Protein AF-A0A733XXQ6-F1 (afdb_monomer_lite)

Secondary structure (DSSP, 8-state):
-HHHHHHHHHHHHTTPPP-SSHHHHHHHHT--HHHHHHHHH--GGGEEEEEEE-TTSSEEEEEEEPHHHHHHHHHHHHHTGGGSPPPTT--SS-TT--S---

Foldseek 3Di:
DVVVVVVQVVCVVLVAQDDPDLVSLCVQLVHDSVVVVCCVPCVPVQWDWDWDADPVGDTDTDTHGHPVVVSSVVSCCVRPVLSDDDDPPDQPPNPPHDNDDD

InterPro domains:
  IPR000123 RNA-directed DNA polymerase (reverse transcriptase), msDNA [PR00866] (47-60)
  IPR000123 RNA-directed DNA polymerase (reverse transcriptase), msDNA [PR00866] (61-73)
  IPR000123 RNA-di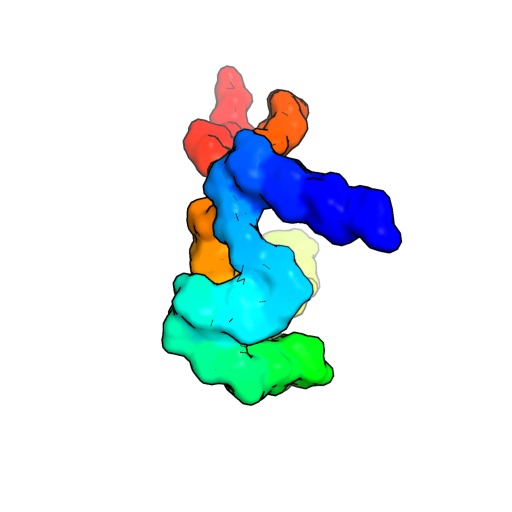rected DNA polymerase (reverse transcriptase), msDNA [PR00866] (92-102)

Structure (mmCIF, N/CA/C/O backbone):
data_AF-A0A733XXQ6-F1
#
_entry.id   AF-A0A733XXQ6-F1
#
loop_
_atom_site.group_PDB
_atom_site.id
_atom_site.type_symbol
_atom_site.label_atom_id
_atom_site.label_alt_id
_atom_site.label_comp_id
_atom_site.label_asym_id
_atom_site.label_entity_id
_atom_site.label_seq_id
_atom_site.pdbx_PDB_ins_code
_atom_site.Cartn_x
_atom_site.Cartn_y
_atom_site.Cartn_z
_atom_site.occupancy
_atom_site.B_iso_or_equiv
_atom_site.auth_seq_id
_atom_site.auth_comp_id
_atom_site.auth_asym_id
_atom_site.auth_atom_id
_atom_site.pdbx_PDB_model_num
ATOM 1 N N . MET A 1 1 ? -9.365 16.760 20.069 1.00 49.31 1 MET A N 1
ATOM 2 C CA . MET A 1 1 ? -10.567 15.893 20.045 1.00 49.31 1 MET A CA 1
ATOM 3 C C . MET A 1 1 ? -11.323 15.945 18.709 1.00 49.31 1 MET A C 1
ATOM 5 O O . MET A 1 1 ? -11.625 14.885 18.186 1.00 49.31 1 MET A O 1
ATOM 9 N N . ALA A 1 2 ? -11.537 17.113 18.084 1.00 58.84 2 ALA A N 1
ATOM 10 C CA . ALA A 1 2 ? -12.307 17.228 16.828 1.00 58.84 2 ALA A CA 1
ATOM 11 C C . ALA A 1 2 ? -11.716 16.526 15.576 1.00 58.84 2 ALA A C 1
ATOM 13 O O . ALA A 1 2 ? -12.462 16.012 14.752 1.00 58.84 2 ALA A O 1
ATOM 14 N N . LYS A 1 3 ? -10.382 16.449 15.420 1.00 60.44 3 LYS A N 1
ATOM 15 C CA . LYS A 1 3 ? -9.762 15.773 14.253 1.00 60.44 3 LYS A CA 1
ATOM 16 C C . LYS A 1 3 ? -9.983 14.250 14.232 1.00 60.44 3 LYS A C 1
ATOM 18 O O . LYS A 1 3 ? -10.081 13.659 13.161 1.00 60.44 3 LYS A O 1
ATOM 23 N N . TYR A 1 4 ? -10.068 13.621 15.406 1.00 62.50 4 TYR A N 1
ATOM 24 C CA . TYR A 1 4 ? -10.233 12.168 15.543 1.00 62.50 4 TYR A CA 1
ATOM 25 C C . TYR A 1 4 ? -11.656 11.713 15.201 1.00 62.50 4 TYR A C 1
ATOM 27 O O . TYR A 1 4 ? -11.837 10.732 14.482 1.00 62.50 4 TYR A O 1
ATOM 35 N N . SER A 1 5 ? -12.672 12.460 15.646 1.00 70.38 5 SER A N 1
ATOM 36 C CA . SER A 1 5 ? -14.066 12.175 15.290 1.00 70.38 5 SER A CA 1
ATOM 37 C C . SER A 1 5 ? -14.309 12.325 13.787 1.00 70.38 5 SER A C 1
ATOM 39 O O . SER A 1 5 ? -15.020 11.512 13.198 1.00 70.38 5 SER A O 1
ATOM 41 N N . GLN A 1 6 ? -13.663 13.306 13.151 1.00 75.62 6 GLN A N 1
ATOM 42 C CA . GLN A 1 6 ? -13.776 13.527 11.712 1.00 75.62 6 GLN A CA 1
ATOM 43 C C . GLN A 1 6 ? -13.179 12.373 10.891 1.00 75.62 6 GLN A C 1
ATOM 45 O O . GLN A 1 6 ? -13.796 11.950 9.917 1.00 75.62 6 GLN A O 1
ATOM 50 N N . SER A 1 7 ? -12.027 11.810 11.285 1.00 84.50 7 SER A N 1
ATOM 51 C CA . SER A 1 7 ? -11.421 10.684 10.550 1.00 84.50 7 SER A CA 1
ATOM 52 C C . SER A 1 7 ? -12.287 9.420 10.623 1.00 84.50 7 SER A C 1
ATOM 54 O O . SER A 1 7 ? -12.515 8.769 9.603 1.00 84.50 7 SER A O 1
ATOM 56 N N . LEU A 1 8 ? -12.828 9.113 11.808 1.00 90.12 8 LEU A N 1
ATOM 57 C CA . LEU A 1 8 ? -13.741 7.990 12.028 1.00 90.12 8 LEU A CA 1
ATOM 58 C C . LEU A 1 8 ? -15.030 8.143 11.225 1.00 90.12 8 LEU A C 1
ATOM 60 O O . LEU A 1 8 ? -15.499 7.182 10.614 1.00 90.12 8 LEU A O 1
ATOM 64 N N . TYR A 1 9 ? -15.589 9.354 11.218 1.00 91.94 9 TYR A N 1
ATOM 65 C CA . TYR A 1 9 ? -16.781 9.669 10.446 1.00 91.94 9 TYR A CA 1
ATOM 66 C C . TYR A 1 9 ? -16.549 9.436 8.951 1.00 91.94 9 TYR A C 1
ATOM 68 O O . TYR A 1 9 ? -17.312 8.702 8.330 1.00 91.94 9 TYR A O 1
ATOM 76 N N . THR A 1 10 ? -15.462 9.969 8.388 1.00 92.00 10 THR A N 1
ATOM 77 C CA . THR A 1 10 ? -15.135 9.797 6.965 1.00 92.00 10 THR A CA 1
ATOM 78 C C . THR A 1 10 ? -14.932 8.330 6.594 1.00 92.00 10 THR A C 1
ATOM 80 O O . THR A 1 10 ? -15.443 7.880 5.571 1.00 92.00 10 THR A O 1
ATOM 83 N N . GLN A 1 11 ? -14.231 7.558 7.433 1.00 93.62 11 GLN A N 1
ATOM 84 C CA . GLN A 1 11 ? -14.026 6.126 7.195 1.00 93.62 11 GLN A CA 1
ATOM 85 C C . GLN A 1 11 ? -15.360 5.370 7.151 1.00 93.62 11 GLN A C 1
ATOM 87 O O . GLN A 1 11 ? -15.572 4.557 6.255 1.00 93.62 11 GLN A O 1
ATOM 92 N N . ARG A 1 12 ? -16.289 5.681 8.064 1.00 93.94 12 ARG A N 1
ATOM 93 C CA . ARG A 1 12 ? -17.638 5.095 8.061 1.00 93.94 12 ARG A CA 1
ATOM 94 C C . ARG A 1 12 ? -18.457 5.533 6.850 1.00 93.94 12 ARG A C 1
ATOM 96 O O . ARG A 1 12 ? -19.036 4.678 6.189 1.00 93.94 12 ARG A O 1
ATOM 103 N N . LEU A 1 13 ? -18.470 6.830 6.544 1.00 94.56 13 LEU A N 1
ATOM 104 C CA . LEU A 1 13 ? -19.209 7.404 5.417 1.00 94.56 13 LEU A CA 1
ATOM 105 C C . LEU A 1 13 ? -18.805 6.757 4.086 1.00 94.56 13 LEU A C 1
ATOM 107 O O . LEU A 1 13 ? -19.657 6.440 3.264 1.00 94.56 13 LEU A O 1
ATOM 111 N N . LEU A 1 14 ? -17.506 6.517 3.899 1.00 93.25 14 LEU A N 1
ATOM 112 C CA . LEU A 1 14 ? -16.947 5.902 2.694 1.00 93.25 14 LEU A CA 1
ATOM 113 C C . LEU A 1 14 ? -16.899 4.364 2.756 1.00 93.25 14 LEU A C 1
ATOM 115 O O . LEU A 1 14 ? -16.311 3.732 1.880 1.00 93.25 14 LEU A O 1
ATOM 119 N N . SER A 1 15 ? -17.488 3.736 3.782 1.00 94.19 15 SER A N 1
ATOM 120 C CA . SER A 1 15 ? -17.473 2.274 3.971 1.00 94.19 15 SER A CA 1
ATOM 121 C C . SER A 1 15 ? -16.058 1.656 3.957 1.00 94.19 15 SER A C 1
ATOM 123 O O . SER A 1 15 ? -15.827 0.531 3.483 1.00 94.19 15 SER A O 1
ATOM 125 N N . LEU A 1 16 ? -15.087 2.404 4.483 1.00 95.38 16 LEU A N 1
ATOM 126 C CA . LEU A 1 16 ? -13.695 1.998 4.649 1.00 95.38 16 LEU A CA 1
ATOM 127 C C . LEU A 1 16 ? -13.509 1.239 5.974 1.00 95.38 16 LEU A C 1
ATOM 129 O O . LEU A 1 16 ? -14.265 1.449 6.927 1.00 95.38 16 LEU A O 1
ATOM 133 N N . PRO A 1 17 ? -12.508 0.344 6.071 1.00 94.94 17 PRO A N 1
ATOM 134 C CA . PRO A 1 17 ? -12.145 -0.252 7.350 1.00 94.94 17 PRO A CA 1
ATOM 135 C C . PRO A 1 17 ? -11.748 0.839 8.348 1.00 94.94 17 PRO A C 1
ATOM 137 O O . PRO A 1 17 ? -10.979 1.736 8.010 1.00 94.94 17 PRO A O 1
ATOM 140 N N . ILE A 1 18 ? -12.251 0.726 9.580 1.00 94.38 18 ILE A N 1
ATOM 141 C CA . ILE A 1 18 ? -11.848 1.613 10.672 1.00 94.38 18 ILE A CA 1
ATOM 142 C C . ILE A 1 18 ? -10.417 1.258 11.082 1.00 94.38 18 ILE A C 1
ATOM 144 O O . ILE A 1 18 ? -10.180 0.137 11.533 1.00 94.38 18 ILE A O 1
ATOM 148 N N . LEU A 1 19 ? -9.495 2.199 10.895 1.00 93.06 19 LEU A N 1
ATOM 149 C CA . LEU A 1 19 ? -8.079 2.097 11.238 1.00 93.06 19 LEU A CA 1
ATOM 150 C C . LEU A 1 19 ? -7.672 3.366 12.003 1.00 93.06 19 LEU A C 1
ATOM 15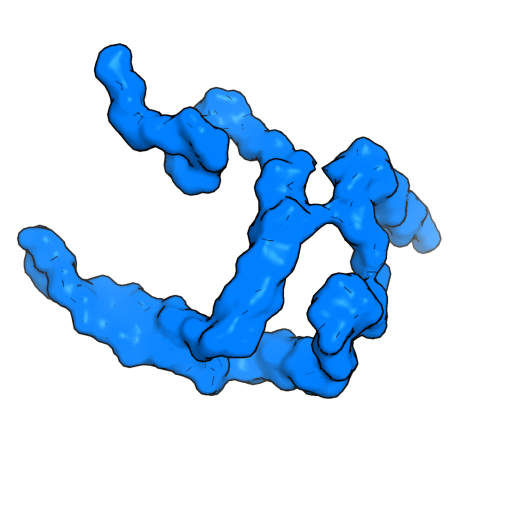2 O O . LEU A 1 19 ? -7.660 4.463 11.438 1.00 93.06 19 LEU A O 1
ATOM 156 N N . GLN A 1 20 ? -7.386 3.223 13.294 1.00 91.06 20 GLN A N 1
ATOM 157 C CA . GLN A 1 20 ? -6.908 4.281 14.193 1.00 91.06 20 GLN A CA 1
ATOM 158 C C . GLN A 1 20 ? -5.511 3.970 14.737 1.00 91.06 20 GLN A C 1
ATOM 160 O O . GLN A 1 20 ? -4.769 4.893 15.067 1.00 91.06 20 GLN A O 1
ATOM 165 N N . SER A 1 21 ? -5.134 2.691 14.792 1.00 92.25 21 SER A N 1
ATOM 166 C CA . SER A 1 21 ? -3.792 2.257 15.171 1.00 92.25 21 SER A CA 1
ATOM 167 C C . SER A 1 21 ? -3.277 1.106 14.300 1.00 92.25 21 SER A C 1
ATOM 169 O O . SER A 1 21 ? -3.971 0.581 13.422 1.00 92.25 21 SER A O 1
ATOM 171 N N . ILE A 1 22 ? -2.025 0.708 14.530 1.00 91.88 22 ILE A N 1
ATOM 172 C CA . ILE A 1 22 ? -1.431 -0.444 13.847 1.00 91.88 22 ILE A CA 1
ATOM 173 C C . ILE A 1 22 ? -2.070 -1.765 14.294 1.00 91.88 22 ILE A C 1
ATOM 175 O O . ILE A 1 22 ? -2.148 -2.708 13.509 1.00 91.88 22 ILE A O 1
ATOM 179 N N . GLU A 1 23 ? -2.586 -1.824 15.522 1.00 95.25 23 GLU A N 1
ATOM 180 C CA . GLU A 1 23 ? -3.346 -2.957 16.049 1.00 95.25 23 GLU A CA 1
ATOM 181 C C . GLU A 1 23 ? -4.632 -3.172 15.250 1.00 95.25 23 GLU A C 1
ATOM 183 O O . GLU A 1 23 ? -4.946 -4.310 14.905 1.00 95.25 23 GLU A O 1
ATOM 188 N N . ASP A 1 24 ? -5.329 -2.101 14.861 1.00 94.31 24 ASP A N 1
ATOM 189 C CA . ASP A 1 24 ? -6.499 -2.224 13.988 1.00 94.31 24 ASP A CA 1
ATOM 190 C C . ASP A 1 24 ? -6.112 -2.851 12.644 1.00 94.31 24 ASP A C 1
ATOM 192 O O . ASP A 1 24 ? -6.784 -3.761 12.151 1.00 94.31 24 ASP A O 1
ATOM 196 N N . LEU A 1 25 ? -4.993 -2.413 12.056 1.00 92.69 25 LEU A N 1
ATOM 197 C CA . LEU A 1 25 ? -4.493 -2.976 10.802 1.00 92.69 25 LEU A CA 1
ATOM 198 C C . LEU A 1 25 ? -4.093 -4.449 10.967 1.00 92.69 25 LEU A C 1
ATOM 200 O O . LEU A 1 25 ? -4.401 -5.263 10.096 1.00 92.69 25 LEU A O 1
ATOM 204 N N . SER A 1 26 ? -3.460 -4.802 12.083 1.00 95.31 26 SER A N 1
ATOM 205 C CA . SER A 1 26 ? -3.118 -6.176 12.472 1.00 95.31 26 SER A CA 1
ATOM 206 C C . SER A 1 26 ? -4.358 -7.066 12.522 1.00 95.31 26 SER A C 1
ATOM 208 O O . SER A 1 26 ? -4.420 -8.080 11.823 1.00 95.31 26 SER A O 1
ATOM 210 N N . VAL A 1 27 ? -5.413 -6.631 13.216 1.00 95.56 27 VAL A N 1
ATOM 211 C CA . VAL A 1 27 ? -6.694 -7.350 13.294 1.00 95.56 27 VAL A CA 1
ATOM 212 C C . VAL A 1 27 ? -7.329 -7.510 11.910 1.00 95.56 27 VAL A C 1
ATOM 214 O O . VAL A 1 27 ? -7.806 -8.593 11.561 1.00 95.56 27 VAL A O 1
ATOM 217 N N . LYS A 1 28 ? -7.325 -6.457 11.084 1.00 94.19 28 LYS A N 1
ATOM 218 C CA . LYS A 1 28 ? -7.950 -6.478 9.751 1.00 94.19 28 LYS A CA 1
ATOM 219 C C . LYS A 1 28 ? -7.181 -7.316 8.729 1.00 94.19 28 LYS A C 1
ATOM 221 O O . LYS A 1 28 ? -7.804 -7.978 7.898 1.00 94.19 28 LYS A O 1
ATOM 226 N N . THR A 1 29 ? -5.852 -7.304 8.785 1.00 92.44 29 THR A N 1
ATOM 227 C CA . THR A 1 29 ? -4.978 -8.070 7.879 1.00 92.44 29 THR A CA 1
ATOM 228 C C . THR A 1 29 ? -4.674 -9.479 8.387 1.00 92.44 29 THR A C 1
ATOM 230 O O . THR A 1 29 ? -4.211 -10.308 7.605 1.00 92.44 29 THR A O 1
ATOM 233 N N . ARG A 1 30 ? -4.975 -9.765 9.663 1.00 93.06 30 ARG A N 1
ATOM 234 C CA . ARG A 1 30 ? -4.607 -10.991 10.392 1.00 93.06 30 ARG A CA 1
ATOM 235 C C . ARG A 1 30 ? -3.095 -11.218 10.432 1.00 93.06 30 ARG A C 1
ATOM 237 O O . ARG A 1 30 ? -2.626 -12.350 10.331 1.00 93.06 30 ARG A O 1
ATOM 244 N N . LEU A 1 31 ? -2.338 -10.133 10.553 1.00 92.75 31 LEU A N 1
ATOM 245 C CA . LEU A 1 31 ? -0.882 -10.152 10.638 1.00 92.75 31 LEU A CA 1
ATOM 246 C C . LEU A 1 31 ? -0.439 -9.603 11.989 1.00 92.75 31 LEU A C 1
ATOM 248 O O . LEU A 1 31 ? -1.018 -8.626 12.446 1.00 92.75 31 LEU A O 1
ATOM 252 N N . PRO A 1 32 ? 0.597 -10.175 12.616 1.00 94.62 32 PRO A N 1
ATOM 253 C CA . PRO A 1 32 ? 1.046 -9.717 13.922 1.00 94.62 32 PRO A CA 1
ATOM 254 C C . PRO A 1 32 ? 1.563 -8.274 13.849 1.00 94.62 32 PRO A C 1
ATOM 256 O O . PRO A 1 32 ? 2.352 -7.935 12.965 1.00 94.62 32 PRO A O 1
ATOM 259 N N . SER A 1 33 ? 1.166 -7.433 14.809 1.00 95.00 33 SER A N 1
ATOM 260 C CA . SER A 1 33 ? 1.575 -6.021 14.863 1.00 95.00 33 SER A CA 1
ATOM 261 C C . SER A 1 33 ? 3.098 -5.823 14.789 1.00 95.00 33 SER A C 1
ATOM 263 O O . SER A 1 33 ? 3.517 -4.958 14.026 1.00 95.00 33 SER A O 1
ATOM 265 N N . PRO A 1 34 ? 3.953 -6.638 15.452 1.00 94.06 34 PRO A N 1
ATOM 266 C CA . PRO A 1 34 ? 5.407 -6.518 15.308 1.00 94.06 34 PRO A CA 1
ATOM 267 C C . PRO A 1 34 ? 5.903 -6.663 13.866 1.00 94.06 34 PRO A C 1
ATOM 269 O O . PRO A 1 34 ? 6.810 -5.943 13.458 1.00 94.06 34 PRO A O 1
ATOM 272 N N . LEU A 1 35 ? 5.295 -7.553 13.075 1.00 91.75 35 LEU A N 1
ATOM 273 C CA . LEU A 1 35 ? 5.642 -7.725 11.664 1.00 91.75 35 LEU A CA 1
ATOM 274 C C . LEU A 1 35 ? 5.250 -6.488 10.849 1.00 91.75 35 LEU A C 1
ATOM 276 O O . LEU A 1 35 ? 6.022 -6.024 10.015 1.00 91.75 35 LEU A O 1
ATOM 280 N N . LEU A 1 36 ? 4.067 -5.924 11.110 1.00 93.12 36 LEU A N 1
ATOM 281 C CA . LEU A 1 36 ? 3.643 -4.674 10.481 1.00 93.12 36 LEU A CA 1
ATOM 282 C C . LEU A 1 36 ? 4.578 -3.516 10.854 1.00 93.12 36 LEU A C 1
ATOM 284 O O . LEU A 1 36 ? 4.992 -2.771 9.970 1.00 93.12 36 LEU A O 1
ATOM 288 N N . SER A 1 37 ? 4.983 -3.410 12.123 1.00 93.12 37 SER A N 1
ATOM 289 C CA . SER A 1 37 ? 5.956 -2.412 12.581 1.00 93.12 37 SER A CA 1
ATOM 290 C C . SER A 1 37 ? 7.305 -2.549 11.876 1.00 93.12 37 SER A C 1
ATOM 292 O O . SER A 1 37 ? 7.908 -1.540 11.519 1.00 93.12 37 SER A O 1
ATOM 294 N N . GLN A 1 38 ? 7.774 -3.776 11.622 1.00 92.00 38 GLN A N 1
ATOM 295 C CA . GLN A 1 38 ? 9.006 -3.995 10.858 1.00 92.00 38 GLN A CA 1
ATOM 296 C C . GLN A 1 38 ? 8.900 -3.434 9.433 1.00 92.00 38 GLN A C 1
ATOM 298 O O . GLN A 1 38 ? 9.791 -2.702 9.005 1.00 92.00 38 GLN A O 1
ATOM 303 N N . TYR A 1 39 ? 7.793 -3.697 8.726 1.00 91.44 39 TYR A N 1
ATOM 304 C CA . TYR A 1 39 ? 7.569 -3.139 7.385 1.00 91.44 39 TYR A CA 1
ATOM 305 C C . TYR A 1 39 ? 7.492 -1.608 7.367 1.00 91.44 39 TYR A C 1
ATOM 307 O O . TYR A 1 39 ? 7.842 -1.003 6.355 1.00 91.44 39 TYR A O 1
ATOM 315 N N . LEU A 1 40 ? 7.014 -0.985 8.448 1.00 88.69 40 LEU A N 1
ATOM 316 C CA . LEU A 1 40 ? 6.926 0.473 8.559 1.00 88.69 40 LEU A CA 1
ATOM 317 C C . LEU A 1 40 ? 8.282 1.123 8.853 1.00 88.69 40 LEU A C 1
ATOM 319 O O . LEU A 1 40 ? 8.566 2.187 8.311 1.00 88.69 40 LEU A O 1
ATOM 323 N N . ASN A 1 41 ? 9.104 0.489 9.690 1.00 90.56 41 ASN A N 1
ATOM 324 C CA . ASN A 1 41 ? 10.369 1.061 10.153 1.00 90.56 41 ASN A CA 1
ATOM 325 C C . ASN A 1 41 ? 11.523 0.866 9.161 1.00 90.56 41 ASN A C 1
ATOM 327 O O . ASN A 1 41 ? 12.360 1.754 9.029 1.00 90.56 41 ASN A O 1
ATOM 331 N N . ASP A 1 42 ? 11.582 -0.273 8.467 1.00 86.25 42 ASP A N 1
ATOM 332 C CA . ASP A 1 42 ? 12.635 -0.561 7.487 1.00 86.25 42 ASP A CA 1
ATOM 333 C C . ASP A 1 42 ? 12.044 -1.222 6.244 1.00 86.25 42 ASP A C 1
ATOM 335 O O . ASP A 1 42 ? 12.150 -2.428 6.028 1.00 86.25 42 ASP A O 1
ATOM 339 N N . ASN A 1 43 ? 11.381 -0.421 5.409 1.00 85.50 43 ASN A N 1
ATOM 340 C CA . ASN A 1 43 ? 10.743 -0.944 4.205 1.00 85.50 43 ASN A CA 1
ATOM 341 C C . ASN A 1 43 ? 11.758 -1.401 3.139 1.00 85.50 43 ASN A C 1
ATOM 343 O O . ASN A 1 43 ? 11.439 -2.291 2.352 1.00 85.50 43 ASN A O 1
ATOM 347 N N . SER A 1 44 ? 12.970 -0.836 3.136 1.00 87.00 44 SER A N 1
ATOM 348 C CA . SER A 1 44 ? 13.952 -0.948 2.051 1.00 87.00 44 SER A CA 1
ATOM 349 C C . SER A 1 44 ? 14.380 -2.393 1.805 1.00 87.00 44 SER A C 1
ATOM 351 O O . SER A 1 44 ? 14.385 -2.870 0.672 1.00 87.00 44 SER A O 1
ATOM 353 N N . ARG A 1 45 ? 14.604 -3.142 2.889 1.00 90.19 45 ARG A N 1
ATOM 354 C CA . ARG A 1 45 ? 15.018 -4.552 2.866 1.00 90.19 45 ARG A CA 1
ATOM 355 C C . ARG A 1 45 ? 13.949 -5.501 2.331 1.00 90.19 45 ARG A C 1
ATOM 357 O O . ARG A 1 45 ? 14.245 -6.653 2.023 1.00 90.19 45 ARG A O 1
ATOM 364 N N . TYR A 1 46 ? 12.704 -5.042 2.232 1.00 93.38 46 TYR A N 1
ATOM 365 C CA . TYR A 1 46 ? 11.592 -5.835 1.719 1.00 93.38 46 TYR A CA 1
ATOM 366 C C . TYR A 1 46 ? 11.323 -5.605 0.232 1.00 93.38 46 TYR A C 1
ATOM 368 O O . TYR A 1 46 ? 10.397 -6.219 -0.309 1.00 93.38 46 TYR A O 1
ATOM 376 N N . TYR A 1 47 ? 12.128 -4.776 -0.434 1.00 94.56 47 TYR A N 1
ATOM 377 C CA . TYR A 1 47 ? 12.121 -4.615 -1.882 1.00 94.56 47 TYR A CA 1
ATOM 378 C C . TYR A 1 47 ? 13.344 -5.275 -2.513 1.00 94.56 47 TYR A C 1
ATOM 380 O O . TYR A 1 47 ? 14.457 -5.234 -2.000 1.00 94.56 47 TYR A O 1
ATOM 388 N N . CYS A 1 48 ? 13.115 -5.901 -3.659 1.00 93.88 48 CYS A N 1
ATOM 389 C CA . CYS A 1 48 ? 14.155 -6.354 -4.561 1.00 93.88 48 CYS A CA 1
ATOM 390 C C . CYS A 1 48 ? 14.321 -5.310 -5.663 1.00 93.88 48 CYS A C 1
ATOM 392 O O . CYS A 1 48 ? 13.349 -4.964 -6.339 1.00 93.88 48 CYS A O 1
ATOM 394 N N . HI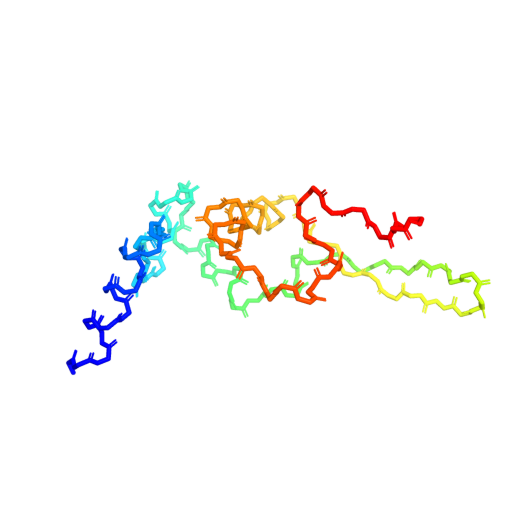S A 1 49 ? 15.548 -4.838 -5.846 1.00 95.25 49 HIS A N 1
ATOM 395 C CA . HIS A 1 49 ? 15.893 -3.875 -6.881 1.00 95.25 49 HIS A CA 1
ATOM 396 C C . HIS A 1 49 ? 16.274 -4.616 -8.160 1.00 95.25 49 HIS A C 1
ATOM 398 O O . HIS A 1 49 ? 17.235 -5.384 -8.187 1.00 95.25 49 HIS A O 1
ATOM 404 N N . ILE A 1 50 ? 15.520 -4.382 -9.226 1.00 95.56 50 ILE A N 1
ATOM 405 C CA . ILE A 1 50 ? 15.780 -4.941 -10.553 1.00 95.56 50 ILE A CA 1
ATOM 406 C C . ILE A 1 50 ? 15.875 -3.813 -11.578 1.00 95.56 50 ILE A C 1
ATOM 408 O O . ILE A 1 50 ? 15.223 -2.780 -11.461 1.00 95.56 50 ILE A O 1
ATOM 412 N N . SER A 1 51 ? 16.701 -4.010 -12.599 1.00 97.06 51 SER A N 1
ATOM 413 C CA . SER A 1 51 ? 16.924 -3.029 -13.656 1.00 97.06 51 SER A CA 1
ATOM 414 C C . SER A 1 51 ? 16.384 -3.572 -14.971 1.00 97.06 51 SER A C 1
ATOM 416 O O . SER A 1 51 ? 16.784 -4.649 -15.408 1.00 97.06 51 SER A O 1
ATOM 418 N N . VAL A 1 52 ? 15.456 -2.848 -15.596 1.00 96.62 52 VAL A N 1
ATOM 419 C CA . VAL A 1 52 ? 14.812 -3.268 -16.849 1.00 96.62 52 VAL A CA 1
ATOM 420 C C . VAL A 1 52 ? 15.168 -2.284 -17.963 1.00 96.62 52 VAL A C 1
ATOM 422 O O . VAL A 1 52 ? 14.991 -1.078 -17.771 1.00 96.62 52 VAL A O 1
ATOM 425 N N . PRO A 1 53 ? 15.651 -2.743 -19.130 1.00 97.31 53 PRO A N 1
ATOM 426 C CA . PRO A 1 53 ? 15.965 -1.849 -20.240 1.00 97.31 53 PRO A CA 1
ATOM 427 C C . PRO A 1 53 ? 14.709 -1.107 -20.715 1.00 97.31 53 PRO A C 1
ATOM 429 O O . PRO A 1 53 ? 13.624 -1.685 -20.838 1.00 97.31 53 PRO A O 1
ATOM 432 N N . LYS A 1 54 ? 14.833 0.196 -20.981 1.00 96.75 54 LYS A N 1
ATOM 433 C CA . LYS A 1 54 ? 13.742 0.986 -21.569 1.00 96.75 54 LYS A CA 1
ATOM 434 C C . LYS A 1 54 ? 13.753 0.841 -23.090 1.00 96.75 54 LYS A C 1
ATOM 436 O O . LYS A 1 54 ? 14.806 0.709 -23.705 1.00 96.75 54 LYS A O 1
ATOM 441 N N . LYS A 1 55 ? 12.574 0.970 -23.709 1.00 94.31 55 LYS A N 1
ATOM 442 C CA . LYS A 1 55 ? 12.418 0.928 -25.176 1.00 94.31 55 LYS A CA 1
ATOM 443 C C . LYS A 1 55 ? 13.256 1.993 -25.900 1.00 94.31 55 LYS A C 1
ATOM 445 O O . LYS A 1 55 ? 13.718 1.755 -27.005 1.00 94.31 55 LYS A O 1
ATOM 450 N N . ASN A 1 56 ? 13.430 3.158 -25.286 1.00 94.00 56 ASN A N 1
ATOM 451 C CA . ASN A 1 56 ? 14.165 4.301 -25.829 1.00 94.00 56 ASN A CA 1
ATOM 452 C C . ASN A 1 56 ? 15.606 4.411 -25.295 1.00 94.00 56 ASN A C 1
ATOM 454 O O . ASN A 1 56 ? 16.196 5.485 -25.364 1.00 94.00 56 ASN A O 1
ATOM 458 N N . GLY A 1 57 ? 16.164 3.323 -24.759 1.00 94.25 57 GLY A N 1
ATOM 459 C CA . GLY A 1 57 ? 17.523 3.293 -24.223 1.00 94.25 57 GLY A CA 1
ATOM 460 C C . GLY A 1 57 ? 17.619 3.618 -22.729 1.00 94.25 57 GLY A C 1
ATOM 461 O O . GLY A 1 57 ? 16.711 4.175 -22.107 1.00 94.25 57 GLY A O 1
ATOM 462 N N . GLY A 1 58 ? 18.745 3.221 -22.135 1.00 96.31 58 GLY A N 1
ATOM 463 C CA . GLY A 1 58 ? 18.962 3.266 -20.691 1.00 96.31 58 GLY A CA 1
ATOM 464 C C . GLY A 1 58 ? 18.138 2.228 -19.922 1.00 96.31 58 GLY A C 1
ATOM 465 O O . GLY A 1 58 ? 17.500 1.343 -20.496 1.00 96.31 58 GLY A O 1
ATOM 466 N N . TYR A 1 59 ? 18.142 2.356 -18.597 1.00 97.56 59 TYR A N 1
ATOM 467 C CA . TYR A 1 59 ? 17.518 1.396 -17.690 1.00 97.56 59 TYR A CA 1
ATOM 468 C C . TYR A 1 59 ? 16.468 2.050 -16.787 1.00 97.56 59 TYR A C 1
ATOM 470 O O . TYR A 1 59 ? 16.545 3.236 -16.452 1.00 97.56 59 TYR A O 1
ATOM 478 N N . ARG A 1 60 ? 15.445 1.280 -16.418 1.00 96.94 60 ARG A N 1
ATOM 479 C CA . ARG A 1 60 ? 14.434 1.621 -15.419 1.00 96.94 60 ARG A CA 1
ATOM 480 C C . ARG A 1 60 ? 14.703 0.785 -14.164 1.00 96.94 60 ARG A C 1
ATOM 482 O O . ARG A 1 60 ? 14.525 -0.432 -14.241 1.00 96.94 60 ARG A O 1
ATOM 489 N N . PRO A 1 61 ? 15.087 1.403 -13.035 1.00 96.44 61 PRO A N 1
ATOM 490 C CA . PRO A 1 61 ? 15.062 0.708 -11.759 1.00 96.44 61 PRO A CA 1
ATOM 491 C C . PRO A 1 61 ? 13.605 0.399 -11.397 1.00 96.44 61 PRO A C 1
ATOM 493 O O . PRO A 1 61 ? 12.713 1.229 -11.591 1.00 96.44 61 PRO A O 1
ATOM 496 N N . ILE A 1 62 ? 13.356 -0.817 -10.933 1.00 96.00 62 ILE A N 1
ATOM 497 C CA . ILE A 1 62 ? 12.070 -1.283 -10.434 1.00 96.00 62 ILE A CA 1
ATOM 498 C C . ILE A 1 62 ? 12.312 -1.884 -9.054 1.00 96.00 62 ILE A C 1
ATOM 500 O O . ILE A 1 62 ? 13.106 -2.812 -8.902 1.00 96.00 62 ILE A O 1
ATOM 504 N N . ASP A 1 63 ? 11.555 -1.392 -8.081 1.00 95.38 63 ASP A N 1
ATOM 505 C CA . ASP A 1 63 ? 11.550 -1.913 -6.721 1.00 95.38 63 ASP A CA 1
ATOM 506 C C . ASP A 1 63 ? 10.371 -2.873 -6.583 1.00 95.38 63 ASP A C 1
ATOM 508 O O . ASP A 1 63 ? 9.207 -2.472 -6.501 1.00 95.38 63 ASP A O 1
ATOM 512 N N . SER A 1 64 ? 10.655 -4.173 -6.598 1.00 95.25 64 SER A N 1
ATOM 513 C CA . SER A 1 64 ? 9.631 -5.200 -6.443 1.00 95.25 64 SER A CA 1
ATOM 514 C C . SER A 1 64 ? 9.514 -5.610 -4.976 1.00 95.25 64 SER A C 1
ATOM 516 O O . SER A 1 64 ? 10.451 -6.210 -4.449 1.00 95.25 64 SER A O 1
ATOM 518 N N . PRO A 1 65 ? 8.367 -5.390 -4.313 1.00 95.62 65 PRO A N 1
ATOM 519 C CA . PRO A 1 65 ? 8.171 -5.848 -2.9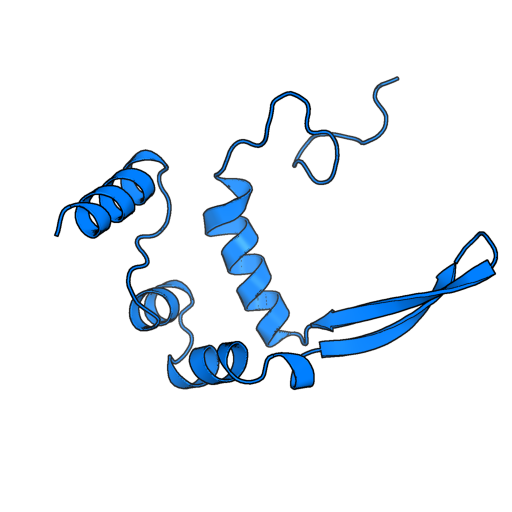45 1.00 95.62 65 PRO A CA 1
ATOM 520 C C . PRO A 1 65 ? 8.214 -7.376 -2.887 1.00 95.62 65 PRO A C 1
ATOM 522 O O . PRO A 1 65 ? 7.767 -8.071 -3.812 1.00 95.62 65 PRO A O 1
ATOM 525 N N . ASN A 1 66 ? 8.694 -7.911 -1.769 1.00 93.75 66 ASN A N 1
ATOM 526 C CA . ASN A 1 66 ? 8.625 -9.336 -1.497 1.00 93.75 66 ASN A CA 1
ATOM 527 C C . ASN A 1 66 ? 7.163 -9.812 -1.398 1.00 93.75 66 ASN A C 1
ATOM 529 O O . ASN A 1 66 ? 6.212 -9.028 -1.308 1.00 93.75 66 ASN A O 1
ATOM 533 N N . ARG A 1 67 ? 6.962 -11.132 -1.404 1.00 92.94 67 ARG A N 1
ATOM 534 C CA . ARG A 1 67 ? 5.619 -11.729 -1.461 1.00 92.94 67 ARG A CA 1
ATOM 535 C C . ARG A 1 67 ? 4.702 -11.279 -0.318 1.00 92.94 67 ARG A C 1
ATOM 537 O O . ARG A 1 67 ? 3.514 -11.073 -0.560 1.00 92.94 67 ARG A O 1
ATOM 544 N N . GLN A 1 68 ? 5.235 -11.141 0.894 1.00 90.81 68 GLN A N 1
ATOM 545 C CA . GLN A 1 68 ? 4.457 -10.779 2.080 1.00 90.81 68 GLN A CA 1
ATOM 546 C C . GLN A 1 68 ? 4.047 -9.302 2.054 1.00 90.81 68 GLN A C 1
ATOM 548 O O . GLN A 1 68 ? 2.856 -9.003 2.143 1.00 90.81 68 GLN A O 1
ATOM 553 N N . LEU A 1 69 ? 4.990 -8.386 1.811 1.00 93.25 69 LEU A N 1
ATOM 554 C CA . LEU A 1 69 ? 4.702 -6.956 1.688 1.00 93.25 69 LEU A CA 1
ATOM 555 C C . LEU A 1 69 ? 3.727 -6.684 0.536 1.00 93.25 69 LEU A C 1
ATOM 557 O O . LEU A 1 69 ? 2.758 -5.940 0.685 1.00 93.25 69 LEU A O 1
ATOM 561 N N . LYS A 1 70 ? 3.904 -7.378 -0.592 1.00 94.56 70 LYS A N 1
ATOM 562 C CA . LYS A 1 70 ? 2.987 -7.294 -1.734 1.00 94.56 70 LYS A CA 1
ATOM 563 C C . LYS A 1 70 ? 1.572 -7.769 -1.388 1.00 94.56 70 LYS A C 1
ATOM 565 O O . LYS A 1 70 ? 0.603 -7.273 -1.959 1.00 94.56 70 LYS A O 1
ATOM 570 N N . ALA A 1 71 ? 1.420 -8.740 -0.486 1.00 93.38 71 ALA A N 1
ATOM 571 C CA . ALA A 1 71 ? 0.106 -9.188 -0.027 1.00 93.38 71 ALA A CA 1
ATOM 572 C C . ALA A 1 71 ? -0.592 -8.114 0.822 1.00 93.38 71 ALA A C 1
ATOM 574 O O . ALA A 1 71 ? -1.773 -7.848 0.598 1.00 93.38 71 ALA A O 1
ATOM 575 N N . ILE A 1 72 ? 0.146 -7.443 1.713 1.00 93.94 72 ILE A N 1
ATOM 576 C CA . ILE A 1 72 ? -0.357 -6.317 2.518 1.00 93.94 72 ILE A CA 1
ATOM 577 C C . ILE A 1 72 ? -0.791 -5.162 1.610 1.00 93.94 72 ILE A C 1
ATOM 579 O O . ILE A 1 72 ? -1.912 -4.671 1.720 1.00 93.94 72 ILE A O 1
ATOM 583 N N . GLN A 1 73 ? 0.046 -4.781 0.642 1.00 94.81 73 GLN A N 1
ATOM 584 C CA . GLN A 1 73 ? -0.281 -3.730 -0.327 1.00 94.81 73 GLN A CA 1
ATOM 585 C C . GLN A 1 73 ? -1.539 -4.058 -1.140 1.00 94.81 73 GLN A C 1
ATOM 587 O O . GLN A 1 73 ? -2.395 -3.199 -1.335 1.00 94.81 73 GLN A O 1
ATOM 592 N N . ARG A 1 74 ? -1.708 -5.316 -1.567 1.00 96.44 74 ARG A N 1
ATOM 593 C CA . ARG A 1 74 ? -2.936 -5.768 -2.246 1.00 96.44 74 ARG A CA 1
ATOM 594 C C . ARG A 1 74 ? -4.156 -5.791 -1.335 1.00 96.44 74 ARG A C 1
ATOM 596 O O . ARG A 1 74 ? -5.278 -5.662 -1.820 1.00 96.44 74 ARG A O 1
ATOM 603 N N . TRP A 1 75 ? -3.970 -6.010 -0.037 1.00 96.50 75 TRP A N 1
ATOM 604 C CA . TRP A 1 75 ? -5.059 -5.884 0.920 1.00 96.50 75 TRP A CA 1
ATOM 605 C C . TRP A 1 75 ? -5.524 -4.426 0.999 1.00 96.50 75 TRP A C 1
ATOM 607 O O . TRP A 1 75 ? -6.720 -4.184 0.846 1.00 96.50 75 TRP A O 1
ATOM 617 N N . ILE A 1 76 ? -4.589 -3.477 1.119 1.00 96.00 76 ILE A N 1
ATOM 618 C CA . ILE A 1 76 ? -4.865 -2.029 1.127 1.00 96.00 76 ILE A CA 1
ATOM 619 C C . ILE A 1 76 ? -5.563 -1.600 -0.166 1.00 96.00 76 ILE A C 1
ATOM 621 O O . ILE A 1 76 ? -6.590 -0.926 -0.110 1.00 96.00 76 ILE A O 1
ATOM 625 N N . LEU A 1 77 ? -5.053 -2.038 -1.321 1.00 95.94 77 LEU A N 1
ATOM 626 C CA . LEU A 1 77 ? -5.653 -1.753 -2.624 1.00 95.94 77 LEU A CA 1
ATOM 627 C C . LEU A 1 77 ? -7.141 -2.132 -2.647 1.00 95.94 77 LEU A C 1
ATOM 629 O O . LEU A 1 77 ? -7.981 -1.274 -2.883 1.00 95.94 77 LEU A O 1
ATOM 633 N N . ARG A 1 78 ? -7.468 -3.385 -2.311 1.00 95.12 78 ARG A N 1
ATOM 634 C CA . ARG A 1 78 ? -8.839 -3.913 -2.423 1.00 95.12 78 ARG A CA 1
ATOM 635 C C . ARG A 1 78 ? -9.807 -3.395 -1.363 1.00 95.12 78 ARG A C 1
ATOM 637 O O . ARG A 1 78 ? -10.993 -3.231 -1.625 1.00 95.12 78 ARG A O 1
ATOM 644 N N . HIS A 1 79 ? -9.334 -3.181 -0.136 1.00 95.38 79 HIS A N 1
A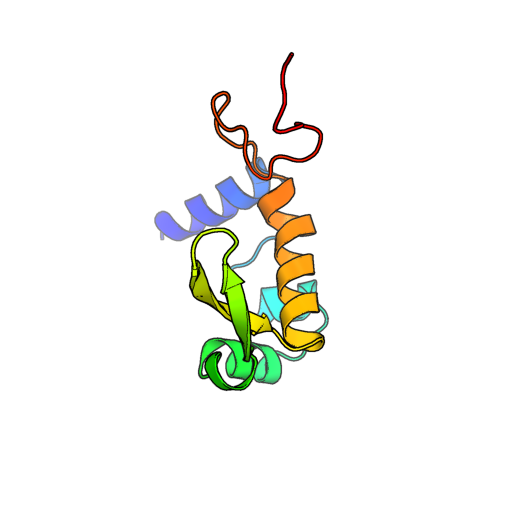TOM 645 C CA . HIS A 1 79 ? -10.219 -2.836 0.983 1.00 95.38 79 HIS A CA 1
ATOM 646 C C . HIS A 1 79 ? -10.346 -1.334 1.213 1.00 95.38 79 HIS A C 1
ATOM 648 O O . HIS A 1 79 ? -11.264 -0.926 1.930 1.00 95.38 79 HIS A O 1
ATOM 654 N N . ILE A 1 80 ? -9.438 -0.543 0.635 1.00 95.06 80 ILE A N 1
ATOM 655 C CA . ILE A 1 80 ? -9.379 0.905 0.814 1.00 95.06 80 ILE A CA 1
ATOM 656 C C . ILE A 1 8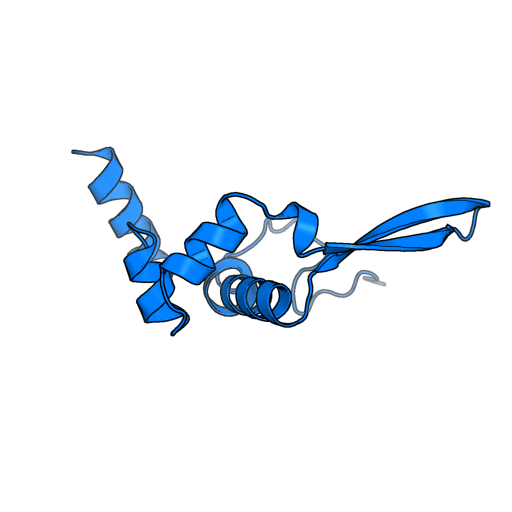0 ? -9.394 1.603 -0.544 1.00 95.06 80 ILE A C 1
ATOM 658 O O . ILE A 1 80 ? -10.380 2.253 -0.865 1.00 95.06 80 ILE A O 1
ATOM 662 N N . LEU A 1 81 ? -8.335 1.466 -1.347 1.00 94.56 81 LEU A N 1
ATOM 663 C CA . LEU A 1 81 ? -8.128 2.332 -2.516 1.00 94.56 81 LEU A CA 1
ATOM 664 C C . LEU A 1 81 ? -9.163 2.109 -3.626 1.00 94.56 81 LEU A C 1
ATOM 666 O O . LEU A 1 81 ? -9.661 3.078 -4.182 1.00 94.56 81 LEU A O 1
ATOM 670 N N . GLU A 1 82 ? -9.544 0.862 -3.906 1.00 92.75 82 GLU A N 1
ATOM 671 C CA . GLU A 1 82 ? -10.566 0.526 -4.913 1.00 92.75 82 GLU A CA 1
ATOM 672 C C . GLU A 1 82 ? -11.983 0.959 -4.507 1.00 92.75 82 GLU A C 1
ATOM 674 O O . GLU A 1 82 ? -12.866 1.037 -5.356 1.00 92.75 82 GLU A O 1
ATOM 679 N N . LYS A 1 83 ? -12.215 1.269 -3.225 1.00 92.31 83 LYS A N 1
ATOM 680 C CA . LYS A 1 83 ? -13.496 1.820 -2.754 1.00 92.31 83 LYS A CA 1
ATOM 681 C C . LYS A 1 83 ? -13.591 3.333 -2.927 1.00 92.31 83 LYS A C 1
ATOM 683 O O . LYS A 1 83 ? -14.672 3.898 -2.775 1.00 92.31 83 LYS A O 1
ATOM 688 N N . LEU A 1 84 ? -12.470 3.996 -3.196 1.00 91.81 84 LEU A N 1
ATOM 689 C CA . LEU A 1 84 ? -12.429 5.432 -3.413 1.00 91.81 84 LEU A CA 1
ATOM 690 C C . LEU A 1 84 ? -12.680 5.723 -4.887 1.00 91.81 84 LEU A C 1
ATOM 692 O O . LEU A 1 84 ? -12.073 5.111 -5.764 1.00 91.81 84 LEU A O 1
ATOM 696 N N . GLN A 1 85 ? -13.554 6.690 -5.159 1.00 89.00 85 GLN A N 1
ATOM 697 C CA . GLN A 1 85 ? -13.744 7.154 -6.525 1.00 89.00 85 GLN A CA 1
ATOM 698 C C . GLN A 1 85 ? -12.600 8.102 -6.905 1.00 89.00 85 GLN A C 1
ATOM 700 O O . GLN A 1 85 ? -12.387 9.103 -6.213 1.00 89.00 85 GLN A O 1
ATOM 705 N N . PRO A 1 86 ? -11.844 7.810 -7.977 1.00 90.88 86 PRO A N 1
ATOM 706 C CA . PRO A 1 86 ? -10.877 8.756 -8.505 1.00 90.88 86 PRO A CA 1
ATOM 707 C C . PRO A 1 86 ? -11.599 9.945 -9.156 1.00 90.88 86 PRO A C 1
ATOM 709 O O . PRO A 1 86 ? -12.811 9.935 -9.367 1.00 90.88 86 PRO A O 1
ATOM 712 N N . SER A 1 87 ? -10.833 10.975 -9.515 1.00 90.69 87 SER A N 1
ATOM 713 C CA . SER A 1 87 ? -11.346 12.079 -10.330 1.00 90.69 87 SER A CA 1
ATOM 714 C C . SER A 1 87 ? -11.977 11.565 -11.629 1.00 90.69 87 SER A C 1
ATOM 716 O O . SER A 1 87 ? -11.449 10.647 -12.255 1.00 90.69 87 SER A O 1
ATOM 718 N N . VAL A 1 88 ? -13.048 12.217 -12.087 1.00 89.88 88 VAL A N 1
ATOM 719 C CA . VAL A 1 88 ? -13.716 11.906 -13.367 1.00 89.88 88 VAL A CA 1
ATOM 720 C C . VAL A 1 88 ? -12.796 12.059 -14.586 1.00 89.88 88 VAL A C 1
ATOM 722 O O . VAL A 1 88 ? -13.057 11.478 -15.637 1.00 89.88 88 VAL A O 1
ATOM 725 N N . TYR A 1 89 ? -11.701 12.810 -14.442 1.00 90.25 89 TYR A N 1
ATOM 726 C CA . TYR A 1 89 ? -10.687 13.005 -15.481 1.00 90.25 89 TYR A CA 1
ATOM 727 C C . TYR A 1 89 ? -9.551 11.966 -15.426 1.00 90.25 89 TYR A C 1
ATOM 729 O O . TYR A 1 89 ? -8.670 11.975 -16.285 1.00 90.25 89 TYR A O 1
ATOM 737 N N . ALA A 1 90 ? -9.532 11.077 -14.425 1.00 89.88 90 ALA A N 1
ATOM 738 C CA . ALA A 1 90 ? -8.495 10.061 -14.280 1.00 89.88 90 ALA A CA 1
ATOM 739 C C . ALA A 1 90 ? -8.695 8.906 -15.276 1.00 89.88 90 ALA A C 1
ATOM 741 O O . ALA A 1 90 ? -9.776 8.330 -15.375 1.00 89.88 90 ALA A O 1
ATOM 742 N N . THR A 1 91 ? -7.629 8.540 -15.991 1.00 88.06 91 THR A N 1
ATOM 743 C CA . THR A 1 91 ? -7.644 7.467 -17.006 1.00 88.06 91 THR A CA 1
ATOM 744 C C . THR A 1 91 ? -6.670 6.326 -16.713 1.00 88.06 91 THR A C 1
ATOM 746 O O . THR A 1 91 ? -6.888 5.200 -17.152 1.00 88.06 91 THR A O 1
ATOM 749 N N . GLY A 1 92 ? -5.592 6.590 -15.973 1.00 89.31 92 GLY A N 1
ATOM 750 C CA . GLY A 1 92 ? -4.590 5.587 -15.621 1.00 89.31 92 GLY A CA 1
ATOM 751 C C . GLY A 1 92 ? -4.972 4.796 -14.374 1.00 89.31 92 GLY A C 1
ATOM 752 O O . GLY A 1 92 ? -5.397 5.378 -13.381 1.00 89.31 92 GLY A O 1
ATOM 753 N N . PHE A 1 93 ? -4.762 3.476 -14.417 1.00 88.25 93 PHE A N 1
ATOM 754 C CA . PHE A 1 93 ? -4.916 2.564 -13.272 1.00 88.25 93 PHE A CA 1
ATOM 755 C C . PHE A 1 93 ? -6.308 2.554 -12.618 1.00 88.25 93 PHE A C 1
ATOM 757 O O . PHE A 1 93 ? -6.450 2.091 -11.489 1.00 88.25 93 PHE A O 1
ATOM 764 N N . VAL A 1 94 ? -7.337 3.027 -13.326 1.00 89.06 94 VAL A N 1
ATOM 765 C CA . VAL A 1 94 ? -8.724 2.965 -12.859 1.00 89.06 94 VAL A CA 1
ATOM 766 C C . VAL A 1 94 ? -9.338 1.630 -13.299 1.00 89.06 94 VAL A C 1
ATOM 768 O O . VAL A 1 94 ? -9.332 1.334 -14.499 1.00 89.06 94 VAL A O 1
ATOM 771 N N . PRO A 1 95 ? -9.871 0.809 -12.374 1.00 84.31 95 PRO A N 1
ATOM 772 C CA . PRO A 1 95 ? -10.526 -0.447 -12.724 1.00 84.31 95 PRO A CA 1
ATOM 773 C C . PRO A 1 95 ? -11.627 -0.243 -13.773 1.00 84.31 95 PRO A C 1
ATOM 775 O O . PRO A 1 95 ? -12.454 0.656 -13.652 1.00 84.31 95 PRO A O 1
ATOM 778 N N . GLY A 1 96 ? -11.627 -1.070 -14.820 1.00 84.12 96 GLY A N 1
ATOM 779 C CA . GLY A 1 96 ? -12.618 -0.998 -15.900 1.00 84.12 96 GLY A CA 1
ATOM 780 C C . GLY A 1 96 ? -12.390 0.107 -16.941 1.00 84.12 96 GLY A C 1
ATOM 781 O O . GLY A 1 96 ? -13.098 0.126 -17.945 1.00 84.12 96 GLY A O 1
ATOM 782 N N . ILE A 1 97 ? -11.396 0.989 -16.770 1.00 82.75 97 ILE A N 1
ATOM 783 C CA . ILE A 1 97 ? -11.030 1.995 -17.776 1.00 82.75 97 ILE A CA 1
ATOM 784 C C . ILE A 1 97 ? -9.814 1.508 -18.567 1.00 82.75 97 ILE A C 1
ATOM 786 O O . ILE A 1 97 ? -8.735 1.282 -18.020 1.00 82.75 97 ILE A O 1
ATOM 790 N N . ALA A 1 98 ? -9.980 1.364 -19.881 1.00 75.44 98 ALA A N 1
ATOM 791 C CA . ALA A 1 98 ? -8.867 1.120 -20.789 1.00 75.44 98 ALA A CA 1
ATOM 792 C C . ALA A 1 98 ? -8.174 2.442 -21.156 1.00 75.44 98 ALA A C 1
ATOM 794 O O . ALA A 1 98 ? -8.829 3.458 -21.382 1.00 75.44 98 ALA A O 1
ATOM 795 N N . LEU A 1 99 ? -6.844 2.411 -21.288 1.00 68.69 99 LEU A N 1
ATOM 796 C CA . LEU A 1 99 ? -6.047 3.576 -21.703 1.00 68.69 99 LEU A CA 1
ATOM 797 C C . LEU A 1 99 ? -6.390 4.069 -23.118 1.00 68.69 99 LEU A C 1
ATOM 799 O O . LEU A 1 99 ? -6.145 5.227 -23.441 1.00 68.69 99 LEU A O 1
ATOM 803 N N . LYS A 1 100 ? -6.954 3.201 -23.963 1.00 65.00 100 LYS A N 1
ATOM 804 C CA . LYS A 1 100 ? -7.395 3.544 -25.314 1.00 65.00 100 LYS A CA 1
ATOM 805 C C . LYS A 1 100 ? -8.912 3.742 -25.311 1.00 65.00 100 LYS A C 1
ATOM 807 O O . LYS A 1 100 ? -9.661 2.769 -25.306 1.00 65.00 100 LYS A O 1
ATOM 812 N N . ARG A 1 101 ? -9.357 4.997 -25.316 1.00 57.47 101 ARG A N 1
ATOM 813 C CA . ARG A 1 101 ? -10.683 5.372 -25.823 1.00 57.47 101 ARG A CA 1
ATOM 814 C C . ARG A 1 101 ? -10.483 5.662 -27.313 1.00 57.47 101 ARG A C 1
ATOM 816 O O . ARG A 1 101 ? -9.716 6.565 -27.628 1.00 57.47 101 ARG A O 1
ATOM 823 N N . ASN A 1 102 ? -11.019 4.807 -28.188 1.00 43.56 102 ASN A N 1
ATOM 824 C CA . ASN A 1 102 ? -11.027 5.069 -29.633 1.00 43.56 102 ASN A CA 1
ATOM 825 C C . ASN A 1 102 ? -12.020 6.189 -29.940 1.00 43.56 102 ASN A C 1
ATOM 827 O O . ASN A 1 102 ? -13.076 6.203 -29.266 1.00 43.56 102 ASN A O 1
#

Sequence (102 aa):
MAKYSQSLYTQRLLSLPILQSIEDLSVKTRLPSPLLSQYLNDNSRYYCHISVPKKNGGYRPIDSPNRQLKAIQRWILRHILEKLQPSVYATGFVPGIALKRN

Organism: Salmonella newport (NCBI:txid108619)

pLDDT: mean 89.56, std 10.39, range [43.56, 97.56]

Radius of gyration: 17.8 Å; chains: 1; bounding box: 38×29×50 Å